Protein AF-A0A7Y7L8N0-F1 (afdb_monomer_lite)

pLDDT: mean 79.47, std 10.91, range [46.91, 94.81]

Radius of gyration: 14.05 Å; chains: 1; bounding box: 35×25×37 Å

Foldseek 3Di:
DDFDDDDPKTWDFDPWDDDDPPPDFIWGFIDINNHTDDGQWGPQAWDAARVQRKIKTKHKDDPDPDLVVIFIWIKMARPVVRDIDIAPDTASAWDFPDDDPFWTWIANDTPPPDCVRIAIWTQDPRYTHGD

Sequence (131 aa):
MIVIETPHHNVVIDNIDQVISMGGPWTGDLKIDNKLISTGCIVDNVLYDPDYSRLIFVRYHNIGKWRKDNYFTLNIVDLKSKKQYESIMHFDMVFITHITADYVEIVNAFHGEDLSTKRNYEIDGGFISIT

Secondary structure (DSSP, 8-state):
-EEE--SS--EEEEEEEE-STTTPPEEEEEEETTEEEEEEEEEEEEEEETTTTEEEEEEEE--SSSGGG-EEEEEEEETTT--EEEEEEEESS-EEEEE-SSEEEEESSSTTS-GGG-EEEEEETTEEEE-

Structure (mmCIF, N/CA/C/O backbone):
data_AF-A0A7Y7L8N0-F1
#
_entry.id   AF-A0A7Y7L8N0-F1
#
loop_
_atom_site.group_PDB
_atom_site.id
_atom_site.type_symbol
_atom_site.label_atom_id
_atom_site.label_alt_id
_atom_site.label_comp_id
_atom_site.label_asym_id
_atom_site.label_entity_id
_atom_site.label_seq_id
_atom_site.pdbx_PDB_ins_code
_atom_site.Cartn_x
_atom_site.Cartn_y
_atom_site.Cartn_z
_atom_site.occupancy
_atom_site.B_iso_or_equiv
_atom_site.auth_seq_id
_atom_site.auth_comp_id
_atom_site.auth_asym_id
_atom_site.auth_atom_id
_atom_site.pdbx_PDB_model_num
ATOM 1 N N . MET A 1 1 ? -14.637 -4.437 -8.509 1.00 82.69 1 MET A N 1
ATOM 2 C CA . MET A 1 1 ? -14.579 -4.000 -7.101 1.00 82.69 1 MET A CA 1
ATOM 3 C C . MET A 1 1 ? -13.955 -5.123 -6.304 1.00 82.69 1 MET A C 1
ATOM 5 O O . MET A 1 1 ? -14.387 -6.259 -6.465 1.00 82.69 1 MET A O 1
ATOM 9 N N . ILE A 1 2 ? -12.942 -4.807 -5.508 1.00 87.31 2 ILE A N 1
ATOM 10 C CA . ILE A 1 2 ? -12.232 -5.726 -4.617 1.00 87.31 2 ILE A CA 1
ATOM 11 C C . ILE A 1 2 ? -12.463 -5.230 -3.197 1.00 87.31 2 ILE A C 1
ATOM 13 O O . ILE A 1 2 ? -12.399 -4.027 -2.956 1.00 87.31 2 ILE A O 1
ATOM 17 N N . VAL A 1 3 ? -12.785 -6.141 -2.285 1.00 89.38 3 VAL A N 1
ATOM 18 C CA . VAL A 1 3 ? -13.053 -5.829 -0.879 1.00 89.38 3 VAL A CA 1
ATOM 19 C C . VAL A 1 3 ? -11.878 -6.328 -0.055 1.00 89.38 3 VAL A C 1
ATOM 21 O O . VAL A 1 3 ? -11.433 -7.457 -0.244 1.00 89.38 3 VAL A O 1
ATOM 24 N N . ILE A 1 4 ? -11.385 -5.480 0.840 1.00 87.31 4 ILE A N 1
ATOM 25 C CA . ILE A 1 4 ? -10.303 -5.802 1.766 1.00 87.31 4 ILE A CA 1
ATOM 26 C C . ILE A 1 4 ? -10.932 -5.988 3.137 1.00 87.31 4 ILE A C 1
ATOM 28 O O . ILE A 1 4 ? -11.580 -5.082 3.666 1.00 87.31 4 ILE A O 1
ATOM 32 N N . GLU A 1 5 ? -10.773 -7.183 3.694 1.00 87.88 5 GLU A N 1
ATOM 33 C CA . GLU A 1 5 ? -11.367 -7.530 4.977 1.00 87.88 5 GLU A CA 1
ATOM 34 C C . GLU A 1 5 ? -10.708 -6.725 6.100 1.00 87.88 5 GLU A C 1
ATOM 36 O O . GLU A 1 5 ? -9.513 -6.853 6.364 1.00 87.88 5 GLU A O 1
ATOM 41 N N . THR A 1 6 ? -11.502 -5.895 6.781 1.00 86.56 6 THR A N 1
ATOM 42 C CA . THR A 1 6 ? -11.093 -5.244 8.029 1.00 86.56 6 THR A CA 1
ATOM 43 C C . THR A 1 6 ? -12.225 -5.323 9.063 1.00 86.56 6 THR A C 1
ATOM 45 O O . THR A 1 6 ? -13.395 -5.365 8.678 1.00 86.56 6 THR A O 1
ATOM 48 N N . PRO A 1 7 ? -11.930 -5.325 10.378 1.00 84.81 7 PRO A N 1
ATOM 49 C CA . PRO A 1 7 ? -12.938 -5.545 11.419 1.00 84.81 7 PRO A CA 1
ATOM 50 C C . PRO A 1 7 ? -14.023 -4.461 11.514 1.00 84.81 7 PRO A C 1
ATOM 52 O O . PRO A 1 7 ? -15.133 -4.738 11.970 1.00 84.81 7 PRO A O 1
ATOM 55 N N . HIS A 1 8 ? -13.701 -3.216 11.144 1.00 86.81 8 HIS A N 1
ATOM 56 C CA . HIS A 1 8 ? -14.540 -2.045 11.448 1.00 86.81 8 HIS A CA 1
ATOM 57 C C . HIS A 1 8 ? -14.689 -1.043 10.299 1.00 86.81 8 HIS A C 1
ATOM 59 O O . HIS A 1 8 ? -15.444 -0.084 10.446 1.00 86.81 8 HIS A O 1
ATOM 65 N N . HIS A 1 9 ? -13.997 -1.247 9.177 1.00 89.62 9 HIS A N 1
ATOM 66 C CA . HIS A 1 9 ? -14.025 -0.328 8.044 1.00 89.62 9 HIS A CA 1
ATOM 67 C C . HIS A 1 9 ? -14.381 -1.054 6.751 1.00 89.62 9 HIS A C 1
ATOM 69 O O . HIS A 1 9 ? -13.923 -2.167 6.487 1.00 89.62 9 HIS A O 1
ATOM 75 N N . ASN A 1 10 ? -15.176 -0.395 5.911 1.00 92.50 10 ASN A N 1
ATOM 76 C CA . ASN A 1 10 ? -15.410 -0.882 4.560 1.00 92.50 10 ASN A CA 1
ATOM 77 C C . ASN A 1 10 ? -14.273 -0.399 3.659 1.00 92.50 10 ASN A C 1
ATOM 79 O O . ASN A 1 10 ? -14.268 0.762 3.244 1.00 92.50 10 ASN A O 1
ATOM 83 N N . VAL A 1 11 ? -13.310 -1.274 3.384 1.00 93.38 11 VAL A N 1
ATOM 84 C CA . VAL A 1 11 ? -12.159 -0.962 2.536 1.00 93.38 11 VAL A CA 1
ATOM 85 C C . VAL A 1 11 ? -12.353 -1.622 1.181 1.00 93.38 11 VAL A C 1
ATOM 87 O O . VAL A 1 11 ? -12.486 -2.842 1.084 1.00 93.38 11 VAL A O 1
ATOM 90 N N . VAL A 1 12 ? -12.379 -0.811 0.125 1.00 94.62 12 VAL A N 1
ATOM 91 C CA . VAL A 1 12 ? -12.615 -1.289 -1.239 1.00 94.62 12 VAL A CA 1
ATOM 92 C C . VAL A 1 12 ? -11.648 -0.664 -2.231 1.00 94.62 12 VAL A C 1
ATOM 94 O O . VAL A 1 12 ? -11.259 0.494 -2.087 1.00 94.62 12 VAL A O 1
ATOM 97 N N . ILE A 1 13 ? -11.314 -1.431 -3.265 1.00 93.00 13 ILE A N 1
ATOM 98 C CA . ILE A 1 13 ? -10.688 -0.932 -4.486 1.00 93.00 13 ILE A CA 1
ATOM 99 C C . ILE A 1 13 ? -11.700 -1.045 -5.626 1.00 93.00 13 ILE A C 1
ATOM 101 O O . ILE A 1 13 ? -12.211 -2.132 -5.927 1.00 93.00 13 ILE A O 1
ATOM 105 N N . ASP A 1 14 ? -12.010 0.071 -6.273 1.00 93.06 14 ASP A N 1
ATOM 106 C CA . ASP A 1 14 ? -12.835 0.109 -7.482 1.00 93.06 14 ASP A CA 1
ATOM 107 C C . ASP A 1 14 ? -12.142 0.868 -8.619 1.00 93.06 14 ASP A C 1
ATOM 109 O O . ASP A 1 14 ? -10.944 1.116 -8.535 1.00 93.06 14 ASP A O 1
ATOM 113 N N . ASN A 1 15 ? -12.854 1.111 -9.728 1.00 90.25 15 ASN A N 1
ATOM 114 C CA . ASN A 1 15 ? -12.302 1.755 -10.928 1.00 90.25 15 ASN A CA 1
ATOM 115 C C . ASN A 1 15 ? -10.973 1.124 -11.374 1.00 90.25 15 ASN A C 1
ATOM 117 O O . ASN A 1 15 ? -9.948 1.788 -11.484 1.00 90.25 15 ASN A O 1
ATOM 121 N N . ILE A 1 16 ? -10.990 -0.201 -11.532 1.00 89.44 16 ILE A N 1
ATOM 122 C CA . ILE A 1 16 ? -9.776 -0.973 -11.774 1.00 89.44 16 ILE A CA 1
ATOM 123 C C . ILE A 1 16 ? -9.334 -0.784 -13.227 1.00 89.44 16 ILE A C 1
ATOM 125 O O . ILE A 1 16 ? -10.067 -1.155 -14.142 1.00 89.44 16 ILE A O 1
ATOM 129 N N . ASP A 1 17 ? -8.111 -0.298 -13.405 1.00 83.88 17 ASP A N 1
ATOM 130 C CA . ASP A 1 17 ? -7.455 -0.068 -14.685 1.00 83.88 17 ASP A CA 1
ATOM 131 C C . ASP A 1 17 ? -6.123 -0.820 -14.764 1.00 83.88 17 ASP A C 1
ATOM 133 O O . ASP A 1 17 ? -5.404 -0.987 -13.776 1.00 83.88 17 ASP A O 1
ATOM 137 N N . GLN A 1 18 ? -5.761 -1.255 -15.969 1.00 77.88 18 GLN A N 1
ATOM 138 C CA . GLN A 1 18 ? -4.453 -1.842 -16.240 1.00 77.88 18 GLN A CA 1
ATOM 139 C C . GLN A 1 18 ? -3.472 -0.749 -16.663 1.00 77.88 18 GLN A C 1
ATOM 141 O O . GLN A 1 18 ? -3.742 -0.003 -17.603 1.00 77.88 18 GLN A O 1
ATOM 146 N N . VAL A 1 19 ? -2.307 -0.685 -16.017 1.00 70.31 19 VAL A N 1
ATOM 147 C CA . VAL A 1 19 ? -1.371 0.433 -16.233 1.00 70.31 19 VAL A CA 1
ATOM 148 C C . VAL A 1 19 ? -0.102 0.040 -16.983 1.00 70.31 19 VAL A C 1
ATOM 150 O O . VAL A 1 19 ? 0.563 0.897 -17.565 1.00 70.31 19 VAL A O 1
ATOM 153 N N . ILE A 1 20 ? 0.220 -1.258 -17.038 1.00 63.28 20 ILE A N 1
ATOM 154 C CA . ILE A 1 20 ? 1.363 -1.789 -17.790 1.00 63.28 20 ILE A CA 1
ATOM 155 C C . ILE A 1 20 ? 0.870 -2.896 -18.728 1.00 63.28 20 ILE A C 1
ATOM 157 O O . ILE A 1 20 ? 0.473 -3.979 -18.302 1.00 63.28 20 ILE A O 1
ATOM 161 N N . SER A 1 21 ? 0.919 -2.617 -20.030 1.00 52.94 21 SER A N 1
ATOM 162 C CA . SER A 1 21 ? 0.310 -3.375 -21.135 1.00 52.94 21 SER A CA 1
ATOM 163 C C . SER A 1 21 ? 0.947 -4.740 -21.462 1.00 52.94 21 SER A C 1
ATOM 165 O O . SER A 1 21 ? 0.787 -5.243 -22.569 1.00 52.94 21 SER A O 1
ATOM 167 N N . MET A 1 22 ? 1.643 -5.373 -20.515 1.00 46.91 22 MET A N 1
ATOM 168 C CA . MET A 1 22 ? 2.187 -6.735 -20.652 1.00 46.91 22 MET A CA 1
ATOM 169 C C . MET A 1 22 ? 1.885 -7.590 -19.415 1.00 46.91 22 MET A C 1
ATOM 171 O O . MET A 1 22 ? 2.786 -8.159 -18.811 1.00 46.91 22 MET A O 1
ATOM 175 N N . GLY A 1 23 ? 0.615 -7.622 -18.998 1.00 52.44 23 GLY A N 1
ATOM 176 C CA . GLY A 1 23 ? 0.177 -8.404 -17.831 1.00 52.44 23 GLY A CA 1
ATOM 177 C C . GLY A 1 23 ? 0.564 -7.803 -16.475 1.00 52.44 23 GLY A C 1
ATOM 178 O O . GLY A 1 23 ? 0.392 -8.464 -15.461 1.00 52.44 23 GLY A O 1
ATOM 179 N N . GLY A 1 24 ? 1.077 -6.565 -16.461 1.00 59.03 24 GLY A N 1
ATOM 180 C CA . GLY A 1 24 ? 1.514 -5.856 -15.256 1.00 59.03 24 GLY A CA 1
ATOM 181 C C . GLY A 1 24 ? 0.369 -5.160 -14.509 1.00 59.03 24 GLY A C 1
ATOM 182 O O . GLY A 1 24 ? -0.749 -5.089 -15.028 1.00 59.03 24 GLY A O 1
ATOM 183 N N . PRO A 1 25 ? 0.646 -4.652 -13.294 1.00 68.69 25 PRO A N 1
ATOM 184 C CA . PRO A 1 25 ? -0.299 -4.599 -12.191 1.00 68.69 25 PRO A CA 1
ATOM 185 C C . PRO A 1 25 ? -1.533 -3.764 -12.496 1.00 68.69 25 PRO A C 1
ATOM 187 O O . PRO A 1 25 ? -1.478 -2.706 -13.134 1.00 68.69 25 PRO A O 1
ATOM 190 N N . TRP A 1 26 ? -2.646 -4.252 -11.969 1.00 84.50 26 TRP A N 1
ATOM 191 C CA . TRP A 1 26 ? -3.905 -3.538 -11.950 1.00 84.50 26 TRP A CA 1
ATOM 192 C C . TRP A 1 26 ? -3.837 -2.466 -10.870 1.00 84.50 26 TRP A C 1
ATOM 194 O O . TRP A 1 26 ? -3.404 -2.728 -9.744 1.00 84.50 26 TRP A O 1
ATOM 204 N N . THR A 1 27 ? -4.270 -1.260 -11.211 1.00 89.19 27 THR A N 1
ATOM 205 C CA . THR A 1 27 ? -4.480 -0.194 -10.237 1.00 89.19 27 THR A CA 1
ATOM 206 C C . THR A 1 27 ? -5.952 0.107 -10.069 1.00 89.19 27 THR A C 1
ATOM 208 O O . THR A 1 27 ? -6.725 -0.141 -10.984 1.00 89.19 27 THR A O 1
ATOM 211 N N . GLY A 1 28 ? -6.335 0.704 -8.951 1.00 91.88 28 GLY A N 1
ATOM 212 C CA . GLY A 1 28 ? -7.669 1.261 -8.781 1.00 91.88 28 GLY A CA 1
ATOM 213 C C . GLY A 1 28 ? -7.722 2.360 -7.730 1.00 91.88 28 GLY A C 1
ATOM 214 O O . GLY A 1 28 ? -6.700 2.797 -7.189 1.00 91.88 28 GLY A O 1
ATOM 215 N N . ASP A 1 29 ? -8.940 2.794 -7.444 1.00 94.81 29 ASP A N 1
ATOM 216 C CA . ASP A 1 29 ? -9.247 3.789 -6.427 1.00 94.81 29 ASP A CA 1
ATOM 217 C C . ASP A 1 29 ? -9.471 3.103 -5.080 1.00 94.81 29 ASP A C 1
ATOM 219 O O . ASP A 1 29 ? -10.418 2.333 -4.911 1.00 94.81 29 ASP A O 1
ATOM 22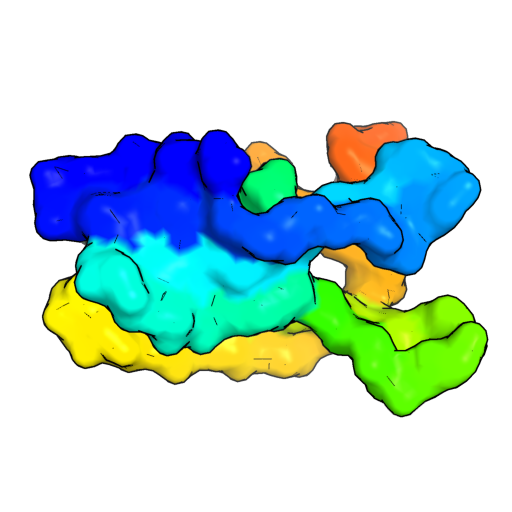3 N N . LEU A 1 30 ? -8.617 3.409 -4.103 1.00 94.31 30 LEU A N 1
ATOM 224 C CA . LEU A 1 30 ? -8.758 2.946 -2.727 1.00 94.31 30 LEU A CA 1
ATOM 225 C C . LEU A 1 30 ? -9.755 3.836 -1.985 1.00 94.31 30 LEU A C 1
ATOM 227 O O . LEU A 1 30 ? -9.549 5.050 -1.842 1.00 94.31 30 LEU A O 1
ATOM 231 N N . LYS A 1 31 ? -10.812 3.221 -1.455 1.00 94.50 31 LYS A N 1
ATOM 232 C CA . LYS A 1 31 ? -11.838 3.882 -0.649 1.00 94.50 31 LYS A CA 1
ATOM 233 C C . LYS A 1 31 ? -11.960 3.219 0.715 1.00 94.50 31 LYS A C 1
ATOM 235 O O . LYS A 1 31 ? -11.938 1.997 0.825 1.00 94.50 31 LYS A O 1
ATOM 240 N N . ILE A 1 32 ? -12.136 4.044 1.742 1.00 93.00 32 ILE A N 1
ATOM 241 C CA . ILE A 1 32 ? -12.408 3.617 3.118 1.00 93.00 32 ILE A CA 1
ATOM 242 C C . ILE A 1 32 ? -13.714 4.273 3.544 1.00 93.00 32 ILE A C 1
ATOM 244 O O . ILE A 1 32 ? -13.840 5.498 3.484 1.00 93.00 32 ILE A O 1
ATOM 248 N N . ASP A 1 33 ? -14.695 3.468 3.942 1.00 93.19 33 ASP A N 1
ATOM 249 C CA . ASP A 1 33 ? -16.040 3.917 4.319 1.00 93.19 33 ASP A CA 1
ATOM 250 C C . ASP A 1 33 ? -16.661 4.824 3.238 1.00 93.19 33 ASP A C 1
ATOM 252 O O . ASP A 1 33 ? -17.189 5.902 3.515 1.00 93.19 33 ASP A O 1
ATOM 256 N N . ASN A 1 34 ? -16.534 4.401 1.973 1.00 91.44 34 ASN A N 1
ATOM 257 C CA . ASN A 1 34 ? -16.951 5.117 0.757 1.00 91.44 34 ASN A CA 1
ATOM 258 C C . ASN A 1 34 ? -16.245 6.459 0.487 1.00 91.44 34 ASN A C 1
ATOM 260 O O . ASN A 1 34 ? -16.583 7.145 -0.480 1.00 91.44 34 ASN A O 1
ATOM 264 N N . LYS A 1 35 ? -15.247 6.842 1.287 1.00 92.44 35 LYS A N 1
ATOM 265 C CA . LYS A 1 35 ? -14.429 8.029 1.037 1.00 92.44 35 LYS A CA 1
ATOM 266 C C . LYS A 1 35 ? -13.196 7.651 0.225 1.00 92.44 35 LYS A C 1
ATOM 268 O O . LYS A 1 35 ? -12.463 6.748 0.614 1.00 92.44 35 LYS A O 1
ATOM 273 N N . LEU A 1 36 ? -12.949 8.375 -0.867 1.00 93.31 36 LEU A N 1
ATOM 274 C CA . LEU A 1 36 ? -11.717 8.239 -1.642 1.00 93.31 36 LEU A CA 1
ATOM 275 C C . LEU A 1 36 ? -10.505 8.612 -0.785 1.00 93.31 36 LEU A C 1
ATOM 277 O O . LEU A 1 36 ? -10.459 9.701 -0.208 1.00 93.31 36 LEU A O 1
ATOM 281 N N . ILE A 1 37 ? -9.545 7.695 -0.726 1.00 92.06 37 ILE A N 1
ATOM 282 C CA . ILE A 1 37 ? -8.276 7.859 -0.018 1.00 92.06 37 ILE A CA 1
ATOM 283 C C . ILE A 1 37 ? -7.146 8.065 -1.014 1.00 92.06 37 ILE A C 1
ATOM 285 O O . ILE A 1 37 ? -6.364 8.997 -0.871 1.00 92.06 37 ILE A O 1
ATOM 289 N N . SER A 1 38 ? -7.069 7.216 -2.039 1.00 91.81 38 SER A N 1
ATOM 290 C CA . SER A 1 38 ? -5.986 7.273 -3.015 1.00 91.81 38 SER A CA 1
ATOM 291 C C . SER A 1 38 ? -6.427 6.746 -4.372 1.00 91.81 38 SER A C 1
ATOM 293 O O . SER A 1 38 ? -7.269 5.856 -4.450 1.00 91.81 38 SER A O 1
ATOM 295 N N . THR A 1 39 ? -5.834 7.290 -5.430 1.00 92.31 39 THR A N 1
ATOM 296 C CA . THR A 1 39 ? -5.983 6.823 -6.813 1.00 92.31 39 THR A CA 1
ATOM 297 C C . THR A 1 39 ? -4.686 6.161 -7.270 1.00 92.31 39 THR A C 1
ATOM 299 O O . THR A 1 39 ? -3.602 6.521 -6.795 1.00 92.31 39 THR A O 1
ATOM 302 N N . GLY A 1 40 ? -4.773 5.208 -8.201 1.00 89.38 40 GLY A N 1
ATOM 303 C CA . GLY A 1 40 ? -3.593 4.491 -8.698 1.00 89.38 40 GLY A CA 1
ATOM 304 C C . GLY A 1 40 ? -3.030 3.485 -7.688 1.00 89.38 40 GLY A C 1
ATOM 305 O O . GLY A 1 40 ? -1.833 3.211 -7.684 1.00 89.38 40 GLY A O 1
ATOM 306 N N . CYS A 1 41 ? -3.866 2.967 -6.791 1.00 90.62 41 CYS A N 1
ATOM 307 C CA . CYS A 1 41 ? -3.483 1.972 -5.796 1.00 90.62 41 CYS A CA 1
ATOM 308 C C . CYS A 1 41 ? -3.276 0.610 -6.462 1.00 90.62 41 CYS A C 1
ATOM 310 O O . CYS A 1 41 ? -4.160 0.164 -7.187 1.00 90.62 41 CYS A O 1
ATOM 312 N N . ILE A 1 42 ? -2.140 -0.049 -6.232 1.00 88.12 42 ILE A N 1
ATOM 313 C CA . ILE A 1 42 ? -1.850 -1.367 -6.806 1.00 88.12 42 ILE A CA 1
ATOM 314 C C . ILE A 1 42 ? -2.693 -2.418 -6.090 1.00 88.12 42 ILE A C 1
ATOM 316 O O . ILE A 1 42 ? -2.530 -2.638 -4.892 1.00 88.12 42 ILE A O 1
ATOM 320 N N . VAL A 1 43 ? -3.569 -3.079 -6.844 1.00 87.25 43 VAL A N 1
ATOM 321 C CA . VAL A 1 43 ? -4.599 -3.990 -6.326 1.00 87.25 43 VAL A CA 1
ATOM 322 C C . VAL A 1 43 ? -4.025 -5.076 -5.416 1.00 87.25 43 VAL A C 1
ATOM 324 O O . VAL A 1 43 ? -4.539 -5.292 -4.323 1.00 87.25 43 VAL A O 1
ATOM 327 N N . ASP A 1 44 ? -2.934 -5.716 -5.837 1.00 82.31 44 ASP A N 1
ATOM 328 C CA . ASP A 1 44 ? -2.328 -6.837 -5.104 1.00 82.31 44 ASP A CA 1
ATOM 329 C C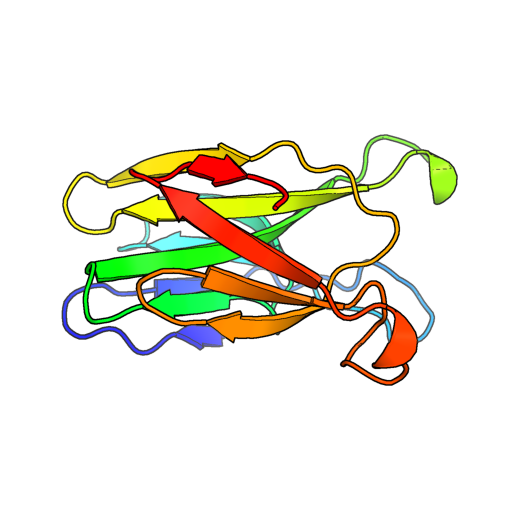 . ASP A 1 44 ? -1.435 -6.385 -3.938 1.00 82.31 44 ASP A C 1
ATOM 331 O O . ASP A 1 44 ? -0.798 -7.202 -3.283 1.00 82.31 44 ASP A O 1
ATOM 335 N N . ASN A 1 45 ? -1.321 -5.076 -3.713 1.00 86.00 45 ASN A N 1
ATOM 336 C CA . ASN A 1 45 ? -0.408 -4.481 -2.742 1.00 86.00 45 ASN A CA 1
ATOM 337 C C . ASN A 1 45 ? -1.163 -3.554 -1.797 1.00 86.00 45 ASN A C 1
ATOM 339 O O . ASN A 1 45 ? -0.737 -2.425 -1.558 1.00 86.00 45 ASN A O 1
ATOM 343 N N . VAL A 1 46 ? -2.287 -4.037 -1.270 1.00 89.06 46 VAL A N 1
ATOM 344 C CA . VAL A 1 46 ? -3.002 -3.400 -0.166 1.00 89.06 46 VAL A CA 1
ATOM 345 C C . VAL A 1 46 ? -3.192 -4.423 0.931 1.00 89.06 46 VAL A C 1
ATOM 347 O O . VAL A 1 46 ? -3.812 -5.464 0.731 1.00 89.06 46 VAL A O 1
ATOM 350 N N . LEU A 1 47 ? -2.638 -4.119 2.094 1.00 88.50 47 LEU A N 1
ATOM 351 C CA . LEU A 1 47 ? -2.581 -5.043 3.210 1.00 88.50 47 LEU A CA 1
ATOM 352 C C . LEU A 1 47 ? -3.048 -4.343 4.481 1.00 88.50 47 LEU A C 1
ATOM 354 O O . LEU A 1 47 ? -2.765 -3.164 4.714 1.00 88.50 47 LEU A O 1
ATOM 358 N N . TYR A 1 48 ? -3.790 -5.088 5.292 1.00 89.06 48 TYR A N 1
ATOM 359 C CA . TYR A 1 48 ? -4.284 -4.639 6.583 1.00 89.06 48 TYR A CA 1
ATOM 360 C C . TYR A 1 48 ? -3.373 -5.146 7.700 1.00 89.06 48 TYR A C 1
ATOM 362 O O . TYR A 1 48 ? -3.100 -6.340 7.790 1.00 89.06 48 TYR A O 1
ATOM 370 N N . ASP A 1 49 ? -2.934 -4.225 8.553 1.00 87.56 49 ASP A N 1
ATOM 371 C CA . ASP A 1 49 ? -2.215 -4.513 9.788 1.00 87.56 49 ASP A CA 1
ATOM 372 C C . ASP A 1 49 ? -3.195 -4.381 10.973 1.00 87.56 49 ASP A C 1
ATOM 374 O O . ASP A 1 49 ? -3.613 -3.258 11.314 1.00 87.56 49 ASP A O 1
ATOM 378 N N . PRO A 1 50 ? -3.603 -5.510 11.585 1.00 84.69 50 PRO A N 1
ATOM 379 C CA . PRO A 1 50 ? -4.581 -5.515 12.665 1.00 84.69 50 PRO A CA 1
ATOM 380 C C . PRO A 1 50 ? -4.058 -4.891 13.959 1.00 84.69 50 PRO A C 1
ATOM 382 O O . PRO A 1 50 ? -4.829 -4.214 14.647 1.00 84.69 50 PRO A O 1
ATOM 385 N N . ASP A 1 51 ? -2.769 -5.051 14.263 1.00 86.12 51 ASP A N 1
ATOM 386 C CA . ASP A 1 51 ? -2.177 -4.652 15.544 1.00 86.12 51 ASP A CA 1
ATOM 387 C C . ASP A 1 51 ? -2.235 -3.131 15.722 1.00 86.12 51 ASP A C 1
ATOM 389 O O . ASP A 1 51 ? -2.600 -2.616 16.785 1.00 86.12 51 ASP A O 1
ATOM 393 N N . TYR A 1 52 ? -1.985 -2.398 14.634 1.00 84.38 52 TYR A N 1
ATOM 394 C CA . TYR A 1 52 ? -2.027 -0.933 14.615 1.00 84.38 52 TYR A CA 1
ATOM 395 C C . TYR A 1 52 ? -3.299 -0.367 13.988 1.00 84.38 52 TYR A C 1
ATOM 397 O O . TYR A 1 52 ? -3.505 0.847 14.016 1.00 84.38 52 TYR A O 1
ATOM 405 N N . SER A 1 53 ? -4.188 -1.223 13.473 1.00 88.50 53 SER A N 1
ATOM 406 C CA . SER A 1 53 ? -5.392 -0.812 12.743 1.00 88.50 53 SER A CA 1
ATOM 407 C C . SER A 1 53 ? -5.066 0.158 11.600 1.00 88.50 53 SER A C 1
ATOM 409 O O . SER A 1 53 ? -5.631 1.251 11.511 1.00 88.50 53 SER A O 1
ATOM 411 N N . ARG A 1 54 ? -4.132 -0.232 10.730 1.00 89.50 54 ARG A N 1
ATOM 412 C CA . ARG A 1 54 ? -3.671 0.586 9.600 1.00 89.50 54 ARG A CA 1
ATOM 413 C C . ARG A 1 54 ? -3.699 -0.201 8.296 1.00 89.50 54 ARG A C 1
ATOM 415 O O . ARG A 1 54 ? -3.617 -1.425 8.295 1.00 89.50 54 ARG A O 1
ATOM 422 N N . LEU A 1 55 ? -3.815 0.514 7.185 1.00 90.25 55 LEU A N 1
ATOM 423 C CA . LEU A 1 55 ? -3.601 -0.029 5.848 1.00 90.25 55 LEU A CA 1
ATOM 424 C C . LEU A 1 55 ? -2.231 0.393 5.351 1.00 90.25 55 LEU A C 1
ATOM 426 O O . LEU A 1 55 ? -1.849 1.552 5.506 1.00 90.25 55 LEU A O 1
ATOM 430 N N . ILE A 1 56 ? -1.537 -0.532 4.706 1.00 88.75 56 ILE A N 1
ATOM 431 C CA . ILE A 1 56 ? -0.283 -0.272 4.012 1.00 88.75 56 ILE A CA 1
ATOM 432 C C . ILE A 1 56 ? -0.496 -0.622 2.547 1.00 88.75 56 ILE A C 1
ATOM 434 O O . ILE A 1 56 ? -1.007 -1.700 2.236 1.00 88.75 56 ILE A O 1
ATOM 438 N N . PHE A 1 57 ? -0.153 0.301 1.649 1.00 88.69 57 PHE A N 1
ATOM 439 C CA . PHE A 1 57 ? -0.366 0.087 0.227 1.00 88.69 57 PHE A CA 1
ATOM 440 C C . PHE A 1 57 ? 0.641 0.756 -0.692 1.00 88.69 57 PHE A C 1
ATOM 442 O O . PHE A 1 57 ? 1.211 1.805 -0.387 1.00 88.69 57 PHE A O 1
ATOM 449 N N . VAL A 1 58 ? 0.791 0.169 -1.876 1.00 87.25 58 VAL A N 1
ATOM 450 C CA . VAL A 1 58 ? 1.587 0.743 -2.961 1.00 87.25 58 VAL A CA 1
ATOM 451 C C . VAL A 1 58 ? 0.701 1.592 -3.864 1.00 87.25 58 VAL A C 1
ATOM 453 O O . VAL A 1 58 ? -0.371 1.167 -4.301 1.00 87.25 58 VAL A O 1
ATOM 456 N N . ARG A 1 59 ? 1.170 2.798 -4.179 1.00 88.50 59 ARG A N 1
ATOM 457 C CA . ARG A 1 59 ? 0.558 3.693 -5.160 1.00 88.50 59 ARG A CA 1
ATOM 458 C C . ARG A 1 59 ? 1.472 3.844 -6.363 1.00 88.50 59 ARG A C 1
ATOM 460 O O . ARG A 1 59 ? 2.664 4.063 -6.197 1.00 88.50 59 ARG A O 1
ATOM 467 N N . TYR A 1 60 ? 0.905 3.774 -7.557 1.00 86.75 60 TYR A N 1
ATOM 468 C CA . TYR A 1 60 ? 1.571 4.093 -8.810 1.00 86.75 60 TYR A CA 1
ATOM 469 C C . TYR A 1 60 ? 1.293 5.536 -9.231 1.00 86.75 60 TYR A C 1
ATOM 471 O O . TYR A 1 60 ? 0.148 5.994 -9.222 1.00 86.75 60 TYR A O 1
ATOM 479 N N . HIS A 1 61 ? 2.342 6.233 -9.657 1.00 86.31 61 HIS A N 1
ATOM 480 C CA . HIS A 1 61 ? 2.283 7.606 -10.139 1.00 86.31 61 HIS A CA 1
ATOM 481 C C . HIS A 1 61 ? 2.648 7.652 -11.618 1.00 86.31 61 HIS A C 1
ATOM 483 O O . HIS A 1 61 ? 3.784 7.374 -12.004 1.00 86.31 61 HIS A O 1
ATOM 489 N N . ASN A 1 62 ? 1.673 8.030 -12.447 1.00 82.62 62 ASN A N 1
ATOM 490 C CA . ASN A 1 62 ? 1.871 8.267 -13.873 1.00 82.62 62 ASN A CA 1
ATOM 491 C C . ASN A 1 62 ? 2.104 9.759 -14.122 1.00 82.62 62 ASN A C 1
ATOM 493 O O . ASN A 1 62 ? 1.146 10.529 -14.196 1.00 82.62 62 ASN A O 1
ATOM 497 N N . ILE A 1 63 ? 3.363 10.180 -14.205 1.00 80.50 63 ILE A N 1
ATOM 498 C CA . ILE A 1 63 ? 3.712 11.607 -14.320 1.00 80.50 63 ILE A CA 1
ATOM 499 C C . ILE A 1 63 ? 4.064 11.980 -15.757 1.00 80.50 63 ILE A C 1
ATOM 501 O O . ILE A 1 63 ? 3.909 13.136 -16.158 1.00 80.50 63 ILE A O 1
ATOM 505 N N . GLY A 1 64 ? 4.500 11.009 -16.558 1.00 71.19 64 GLY A N 1
ATOM 506 C CA . GLY A 1 64 ? 4.984 11.249 -17.907 1.00 71.19 64 GLY A CA 1
ATOM 507 C C . GLY A 1 64 ? 4.508 10.212 -18.910 1.00 71.19 64 GLY A C 1
ATOM 508 O O . GLY A 1 64 ? 3.974 9.157 -18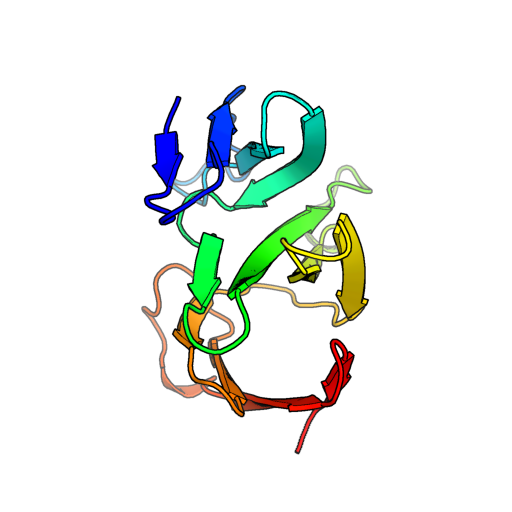.587 1.00 71.19 64 GLY A O 1
ATOM 509 N N . LYS A 1 65 ? 4.748 10.507 -20.189 1.00 70.69 65 LYS A N 1
ATOM 510 C CA . LYS A 1 65 ? 4.500 9.545 -21.274 1.00 70.69 65 LYS A CA 1
ATOM 511 C C . LYS A 1 65 ? 5.500 8.387 -21.264 1.00 70.69 65 LYS A C 1
ATOM 513 O O . LYS A 1 65 ? 5.255 7.372 -21.911 1.00 70.69 65 LYS A O 1
ATOM 518 N N . TRP A 1 66 ? 6.636 8.548 -20.585 1.00 69.06 66 TRP A N 1
ATOM 519 C CA . TRP A 1 66 ? 7.713 7.570 -20.567 1.00 69.06 66 TRP A CA 1
ATOM 520 C C . TRP A 1 66 ? 7.720 6.809 -19.249 1.00 69.06 66 TRP A C 1
ATOM 522 O O . TRP A 1 66 ? 7.694 7.411 -18.183 1.00 69.06 66 TRP A O 1
ATOM 532 N N . ARG A 1 67 ? 7.860 5.480 -19.322 1.00 68.75 67 ARG A N 1
ATOM 533 C CA . ARG A 1 67 ? 7.895 4.596 -18.144 1.00 68.75 67 ARG A CA 1
ATOM 534 C C . ARG A 1 67 ? 8.914 5.031 -17.084 1.00 68.75 67 ARG A C 1
ATOM 536 O O . ARG A 1 67 ? 8.653 4.866 -15.906 1.00 68.75 67 ARG A O 1
ATOM 543 N N . LYS A 1 68 ? 10.049 5.594 -17.508 1.00 69.81 68 LYS A N 1
ATOM 544 C CA . LYS A 1 68 ? 11.120 6.087 -16.626 1.00 69.81 68 LYS A CA 1
ATOM 545 C C . LYS A 1 68 ? 10.715 7.274 -15.737 1.00 69.81 68 LYS A C 1
ATOM 547 O O . LYS A 1 68 ? 11.427 7.574 -14.791 1.00 69.81 68 LYS A O 1
ATOM 552 N N . ASP A 1 69 ? 9.639 7.977 -16.090 1.00 73.94 69 ASP A N 1
ATOM 553 C CA . ASP A 1 69 ? 9.141 9.134 -15.339 1.00 73.94 69 ASP A CA 1
ATOM 554 C C . ASP A 1 69 ? 8.106 8.703 -14.283 1.00 73.94 69 ASP A C 1
ATOM 556 O O . ASP A 1 69 ? 7.677 9.511 -13.459 1.00 73.94 69 ASP A O 1
ATOM 560 N N . ASN A 1 70 ? 7.688 7.435 -14.326 1.00 78.75 70 ASN A N 1
ATOM 561 C CA . ASN A 1 70 ? 6.689 6.867 -13.440 1.00 78.75 70 ASN A CA 1
ATOM 562 C C . ASN A 1 70 ? 7.379 6.191 -12.262 1.00 78.75 70 ASN A C 1
ATOM 564 O O . ASN A 1 70 ? 8.450 5.606 -12.413 1.00 78.75 70 ASN A O 1
ATOM 568 N N . TYR A 1 71 ? 6.751 6.253 -11.096 1.00 80.00 71 TYR A N 1
ATOM 569 C CA . TYR A 1 71 ? 7.300 5.666 -9.881 1.00 80.00 71 TYR A CA 1
ATOM 570 C C . TYR A 1 71 ? 6.195 5.125 -8.989 1.00 80.00 71 TYR A C 1
ATOM 572 O O . TYR A 1 71 ? 5.010 5.425 -9.158 1.00 80.00 71 TYR A O 1
ATOM 580 N N . PHE A 1 72 ? 6.607 4.335 -8.009 1.00 82.44 72 PHE A N 1
ATOM 581 C CA . PHE A 1 72 ? 5.735 3.841 -6.957 1.00 82.44 72 PHE A CA 1
ATOM 582 C C . PHE A 1 72 ? 6.056 4.527 -5.630 1.00 82.44 72 PHE A C 1
ATOM 584 O O . PHE A 1 72 ? 7.212 4.873 -5.400 1.00 82.44 72 PHE A O 1
ATOM 591 N N . THR A 1 73 ? 5.053 4.709 -4.766 1.00 84.75 73 THR A N 1
ATOM 592 C CA . THR A 1 73 ? 5.236 5.115 -3.361 1.00 84.75 73 THR A CA 1
ATOM 593 C C . THR A 1 73 ? 4.581 4.124 -2.419 1.00 84.75 73 THR A C 1
ATOM 595 O O . THR A 1 73 ? 3.599 3.461 -2.768 1.00 84.75 73 THR A O 1
ATOM 598 N N . LEU A 1 74 ? 5.123 4.039 -1.207 1.00 84.94 74 LEU A N 1
ATOM 599 C CA . LEU A 1 74 ? 4.555 3.246 -0.130 1.00 84.94 74 LEU A CA 1
ATOM 600 C C . LEU A 1 74 ? 3.799 4.157 0.833 1.00 84.94 74 LEU A C 1
ATOM 602 O O . LEU A 1 74 ? 4.313 5.169 1.309 1.00 84.94 74 LEU A O 1
ATOM 606 N N . ASN A 1 75 ? 2.555 3.792 1.099 1.00 87.62 75 ASN A N 1
ATOM 607 C CA . ASN A 1 75 ? 1.601 4.624 1.806 1.00 87.62 75 ASN A CA 1
ATOM 608 C C . ASN A 1 75 ? 1.080 3.875 3.025 1.00 87.62 75 ASN A C 1
ATOM 610 O O . ASN A 1 75 ? 0.805 2.678 2.948 1.00 87.62 75 ASN A O 1
ATOM 614 N N . ILE A 1 76 ? 0.905 4.600 4.125 1.00 89.06 76 ILE A N 1
ATOM 615 C CA . ILE A 1 76 ? 0.277 4.103 5.344 1.00 89.06 76 ILE A CA 1
ATOM 616 C C . ILE A 1 76 ? -0.938 4.974 5.642 1.00 89.06 76 ILE A C 1
ATOM 618 O O . ILE A 1 76 ? -0.859 6.203 5.635 1.00 89.06 76 ILE A O 1
ATOM 622 N N . VAL A 1 77 ? -2.068 4.344 5.941 1.00 89.94 77 VAL A N 1
ATOM 623 C CA . VAL A 1 77 ? -3.266 5.025 6.435 1.00 89.94 77 VAL A CA 1
ATOM 624 C C . VAL A 1 77 ? -3.653 4.431 7.774 1.00 89.94 77 VAL A C 1
ATOM 626 O O . VAL A 1 77 ? -3.988 3.254 7.868 1.00 89.94 77 VAL A O 1
ATOM 629 N N . ASP A 1 78 ? -3.639 5.263 8.808 1.00 89.06 78 ASP A N 1
ATOM 630 C CA . ASP A 1 78 ? -4.204 4.921 10.109 1.00 89.06 78 ASP A CA 1
ATOM 631 C C . ASP A 1 78 ? -5.735 4.986 10.011 1.00 89.06 78 ASP A C 1
ATOM 633 O O . ASP A 1 78 ? -6.305 6.038 9.707 1.00 89.06 78 ASP A O 1
ATOM 637 N N . LEU A 1 79 ? -6.413 3.863 10.263 1.00 88.12 79 LEU A N 1
ATOM 638 C CA . LEU A 1 79 ? -7.869 3.770 10.136 1.00 88.12 79 LEU A CA 1
ATOM 639 C C . LEU A 1 79 ? -8.613 4.485 11.271 1.00 88.12 79 LEU A C 1
ATOM 641 O O . LEU A 1 79 ? -9.725 4.977 11.066 1.00 88.12 79 LEU A O 1
ATOM 645 N N . LYS A 1 80 ? -7.994 4.602 12.453 1.00 86.12 80 LYS A N 1
ATOM 646 C CA . LYS A 1 80 ? -8.577 5.275 13.622 1.00 86.12 80 LYS A CA 1
ATOM 647 C C . LYS A 1 80 ? -8.529 6.786 13.448 1.00 86.12 80 LYS A C 1
ATOM 649 O O . LYS A 1 80 ? -9.542 7.464 13.622 1.00 86.12 80 LYS A O 1
ATOM 654 N N . SER A 1 81 ? -7.358 7.323 13.105 1.00 82.94 81 SER A N 1
ATOM 655 C CA . SER A 1 81 ? -7.168 8.772 12.960 1.00 82.94 81 SER A CA 1
ATOM 656 C C . SER A 1 81 ? -7.500 9.297 11.560 1.00 82.94 81 SER A C 1
ATOM 658 O O . SER A 1 81 ? -7.630 10.510 11.379 1.00 82.94 81 SER A O 1
ATOM 660 N N . LYS A 1 82 ? -7.653 8.400 10.574 1.00 76.75 82 LYS A N 1
ATOM 661 C CA . LYS A 1 82 ? -7.822 8.712 9.143 1.00 76.75 82 LYS A CA 1
ATOM 662 C C . LYS A 1 82 ? -6.684 9.569 8.580 1.00 76.75 82 LYS A C 1
ATOM 664 O O . LYS A 1 82 ? -6.865 10.248 7.568 1.00 76.75 82 LYS A O 1
ATOM 669 N N . LYS A 1 83 ? -5.525 9.568 9.245 1.00 81.19 83 LYS A N 1
ATOM 670 C CA . LYS A 1 83 ? -4.320 10.246 8.771 1.00 81.19 83 LYS A CA 1
ATOM 671 C C . LYS A 1 83 ? -3.614 9.358 7.760 1.00 81.19 83 LYS A C 1
ATOM 673 O O . LYS A 1 83 ? -3.434 8.163 7.989 1.00 81.19 83 LYS A O 1
ATOM 678 N N . GLN A 1 84 ? -3.215 9.975 6.656 1.00 80.00 84 GLN A N 1
ATOM 679 C CA . GLN A 1 84 ? -2.394 9.349 5.635 1.00 80.00 84 GLN A CA 1
ATOM 680 C C . GLN A 1 84 ? -0.962 9.848 5.771 1.00 80.00 84 GLN A C 1
ATOM 682 O O . GLN A 1 84 ? -0.720 11.052 5.876 1.00 80.00 84 GLN A O 1
ATOM 687 N N . TYR A 1 85 ? -0.037 8.903 5.733 1.00 78.50 85 TYR A N 1
ATOM 688 C CA . TYR A 1 85 ? 1.391 9.127 5.687 1.00 78.50 85 TYR A CA 1
ATOM 689 C C . TYR A 1 85 ? 1.895 8.537 4.374 1.00 78.50 85 TYR A C 1
ATOM 691 O O . TYR A 1 85 ? 1.640 7.374 4.060 1.00 78.50 85 TYR A O 1
ATOM 699 N N . GLU A 1 86 ? 2.577 9.353 3.582 1.00 69.75 86 GLU A N 1
ATOM 700 C CA . GLU A 1 86 ? 3.206 8.913 2.343 1.00 69.75 86 GLU A CA 1
ATOM 701 C C . GLU A 1 86 ? 4.715 8.929 2.566 1.00 69.75 86 GLU A C 1
ATOM 703 O O . GLU A 1 86 ? 5.307 9.993 2.762 1.00 69.75 86 GLU A O 1
ATOM 708 N N . SER A 1 87 ? 5.335 7.747 2.574 1.00 67.81 87 SER A N 1
ATOM 709 C CA . SER A 1 87 ? 6.786 7.678 2.469 1.00 67.81 87 SER A CA 1
ATOM 710 C C . SER A 1 87 ? 7.117 7.747 0.986 1.00 67.81 87 SER A C 1
ATOM 712 O O . SER A 1 87 ? 6.825 6.824 0.217 1.00 67.81 87 SER A O 1
ATOM 714 N N . ILE A 1 88 ? 7.685 8.881 0.570 1.00 58.00 88 ILE A N 1
ATOM 715 C CA . ILE A 1 88 ? 8.165 9.101 -0.795 1.00 58.00 88 ILE A CA 1
ATOM 716 C C . ILE A 1 88 ? 9.460 8.304 -0.964 1.00 58.00 88 ILE A C 1
ATOM 718 O O . ILE A 1 88 ? 10.565 8.837 -1.011 1.00 58.00 88 ILE A O 1
ATOM 722 N N . MET A 1 89 ? 9.326 6.988 -1.002 1.00 64.62 89 MET A N 1
ATOM 723 C CA . MET A 1 89 ? 10.365 6.114 -1.500 1.00 64.62 89 MET A CA 1
ATOM 724 C C . MET A 1 89 ? 10.027 5.862 -2.957 1.00 64.62 89 MET A C 1
ATOM 726 O O . MET A 1 89 ? 9.036 5.204 -3.254 1.00 64.62 89 MET A O 1
ATOM 730 N N . HIS A 1 90 ? 10.799 6.469 -3.854 1.00 67.69 90 HIS A N 1
ATOM 731 C CA . HIS A 1 90 ? 10.661 6.225 -5.281 1.00 67.69 90 HIS A CA 1
ATOM 732 C C . HIS A 1 90 ? 11.278 4.877 -5.608 1.00 67.69 90 HIS A C 1
ATOM 734 O O . HIS A 1 90 ? 12.467 4.647 -5.381 1.00 67.69 90 HIS A O 1
ATOM 740 N N . PHE A 1 91 ? 10.457 4.009 -6.172 1.00 67.31 91 PHE A N 1
ATOM 741 C CA . PHE A 1 91 ? 10.877 2.703 -6.632 1.00 67.31 91 PHE A CA 1
ATOM 742 C C . PHE A 1 91 ? 10.533 2.536 -8.105 1.00 67.31 91 PHE A C 1
ATOM 744 O O . PHE A 1 91 ? 9.475 2.991 -8.550 1.00 67.31 91 PHE A O 1
ATOM 751 N N . ASP A 1 92 ? 11.397 1.829 -8.830 1.00 62.59 92 ASP A N 1
ATOM 752 C CA . ASP A 1 92 ? 11.146 1.448 -10.220 1.00 62.59 92 ASP A CA 1
ATOM 753 C C . ASP A 1 92 ? 10.111 0.310 -10.309 1.00 62.59 92 ASP A C 1
ATOM 755 O O . ASP A 1 92 ? 9.312 0.277 -11.248 1.00 62.59 92 ASP A O 1
ATOM 759 N N . MET A 1 93 ? 10.101 -0.607 -9.327 1.00 67.19 93 MET A N 1
ATOM 760 C CA . MET A 1 93 ? 9.094 -1.656 -9.101 1.00 67.19 93 MET A CA 1
ATOM 761 C C . MET A 1 93 ? 8.960 -1.944 -7.592 1.00 67.19 93 MET A C 1
ATOM 763 O O . MET A 1 93 ? 9.934 -1.851 -6.848 1.00 67.19 93 MET A O 1
ATOM 767 N N . VAL A 1 94 ? 7.754 -2.279 -7.120 1.00 68.56 94 VAL A N 1
ATOM 768 C CA . VAL A 1 94 ? 7.486 -2.575 -5.697 1.00 68.56 94 VAL A CA 1
ATOM 769 C C . VAL A 1 94 ? 6.51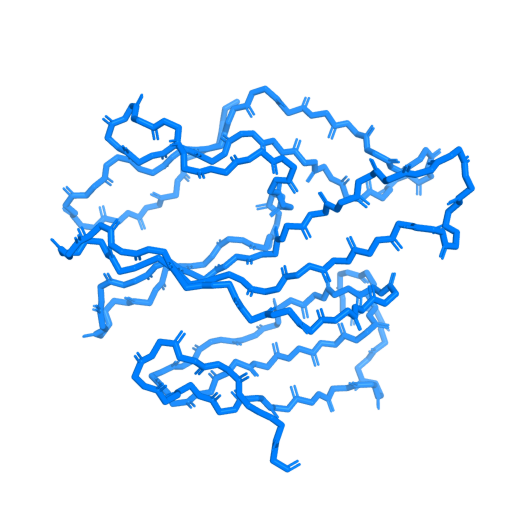0 -3.723 -5.587 1.00 68.56 94 VAL A C 1
ATOM 771 O O . VAL A 1 94 ? 5.421 -3.665 -6.161 1.00 68.56 94 VAL A O 1
ATOM 774 N N . PHE A 1 95 ? 6.873 -4.713 -4.782 1.00 72.00 95 PHE A N 1
ATOM 775 C CA . PHE A 1 95 ? 5.941 -5.713 -4.295 1.00 72.00 95 PHE A CA 1
ATOM 776 C C . PHE A 1 95 ? 6.143 -5.929 -2.794 1.00 72.00 95 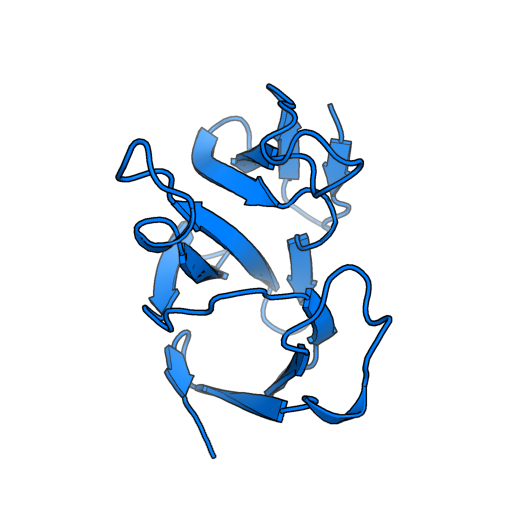PHE A C 1
ATOM 778 O O . PHE A 1 95 ? 7.261 -6.186 -2.347 1.00 72.00 95 PHE A O 1
ATOM 785 N N . ILE A 1 96 ? 5.067 -5.793 -2.021 1.00 74.88 96 ILE A N 1
ATOM 786 C CA . ILE A 1 96 ? 5.048 -6.061 -0.586 1.00 74.88 96 ILE A CA 1
ATOM 787 C C . ILE A 1 96 ? 4.820 -7.560 -0.394 1.00 74.88 96 ILE A C 1
ATOM 789 O O . ILE A 1 96 ? 3.752 -8.079 -0.711 1.00 74.88 96 ILE A O 1
ATOM 793 N N . THR A 1 97 ? 5.821 -8.260 0.130 1.00 76.12 97 THR A N 1
ATOM 794 C CA . THR A 1 97 ? 5.754 -9.711 0.362 1.00 76.12 97 THR A CA 1
ATOM 795 C C . THR A 1 97 ? 5.256 -10.050 1.762 1.00 76.12 97 THR A C 1
ATOM 797 O O . THR A 1 97 ? 4.628 -11.091 1.957 1.00 76.12 97 THR A O 1
ATOM 800 N N . HIS A 1 98 ? 5.536 -9.192 2.745 1.00 78.19 98 HIS A N 1
ATOM 801 C CA . HIS A 1 98 ? 5.171 -9.422 4.137 1.00 78.19 98 HIS A CA 1
ATOM 802 C C . HIS A 1 98 ? 5.028 -8.111 4.912 1.00 78.19 98 HIS A C 1
ATOM 804 O O . HIS A 1 98 ? 5.719 -7.132 4.625 1.00 78.19 98 HIS A O 1
ATOM 810 N N . ILE A 1 99 ? 4.153 -8.104 5.917 1.00 77.88 99 ILE A N 1
ATOM 811 C CA . ILE A 1 99 ? 3.969 -6.979 6.835 1.00 77.88 99 ILE A CA 1
ATOM 812 C C . ILE A 1 99 ? 3.907 -7.502 8.258 1.00 77.88 99 ILE A C 1
ATOM 814 O O . ILE A 1 99 ? 3.227 -8.489 8.538 1.00 77.88 99 ILE A O 1
ATOM 818 N N . THR A 1 100 ? 4.580 -6.783 9.145 1.00 74.38 100 THR A N 1
ATOM 819 C CA . THR A 1 100 ? 4.471 -6.933 10.591 1.00 74.38 100 THR A CA 1
ATOM 820 C C . THR A 1 100 ? 4.193 -5.577 11.241 1.00 74.38 100 THR A C 1
ATOM 822 O O . THR A 1 100 ? 4.178 -4.538 10.577 1.00 74.38 100 THR A O 1
ATOM 825 N N . ALA A 1 101 ? 4.020 -5.602 12.560 1.00 70.75 101 ALA A N 1
ATOM 826 C CA . ALA A 1 101 ? 4.023 -4.431 13.427 1.00 70.75 101 ALA A CA 1
ATOM 827 C C . ALA A 1 101 ? 5.182 -3.456 13.140 1.00 70.75 101 ALA A C 1
ATOM 829 O O . ALA A 1 101 ? 4.973 -2.244 13.040 1.00 70.75 101 ALA A O 1
ATOM 830 N N . ASP A 1 102 ? 6.387 -3.999 12.969 1.00 76.62 102 ASP A N 1
ATOM 831 C CA . ASP A 1 102 ? 7.625 -3.223 13.062 1.00 76.62 102 ASP A CA 1
ATOM 832 C C . ASP A 1 102 ? 8.306 -3.014 11.709 1.00 76.62 102 ASP A C 1
ATOM 834 O O . ASP A 1 102 ? 9.076 -2.072 11.539 1.00 76.62 102 ASP A O 1
ATOM 838 N N . TYR A 1 103 ? 8.032 -3.878 10.730 1.00 78.94 103 TYR A N 1
ATOM 839 C CA . TYR A 1 103 ? 8.630 -3.774 9.405 1.00 78.94 103 TYR A CA 1
ATOM 840 C C . TYR A 1 103 ? 7.698 -4.225 8.282 1.00 78.94 103 TYR A C 1
ATOM 842 O O . TYR A 1 103 ? 6.816 -5.073 8.456 1.00 78.94 103 TYR A O 1
ATOM 850 N N . VAL A 1 104 ? 7.970 -3.689 7.096 1.00 79.94 104 VAL A N 1
ATOM 851 C CA . VAL A 1 104 ? 7.435 -4.144 5.813 1.00 79.94 104 VAL A CA 1
ATOM 852 C C . VAL A 1 104 ? 8.564 -4.736 4.977 1.00 79.94 104 VAL A C 1
ATOM 854 O O . VAL A 1 104 ? 9.642 -4.152 4.848 1.00 79.94 104 VAL A O 1
ATOM 857 N N . GLU A 1 105 ? 8.319 -5.913 4.418 1.00 82.12 105 GLU A N 1
ATOM 858 C CA . GLU A 1 105 ? 9.237 -6.581 3.505 1.00 82.12 105 GLU A CA 1
ATOM 859 C C . GLU A 1 105 ? 8.842 -6.251 2.063 1.00 82.12 105 GLU A C 1
ATOM 861 O O . GLU A 1 105 ? 7.697 -6.462 1.650 1.00 82.12 105 GLU A O 1
ATOM 866 N N . ILE A 1 106 ? 9.796 -5.716 1.303 1.00 78.44 106 ILE A N 1
ATOM 867 C CA . ILE A 1 106 ? 9.593 -5.249 -0.067 1.00 78.44 106 ILE A CA 1
ATOM 868 C C . ILE A 1 106 ? 10.625 -5.891 -0.985 1.00 78.44 106 ILE A C 1
ATOM 870 O O . ILE A 1 106 ? 11.803 -6.001 -0.641 1.00 78.44 106 ILE A O 1
ATOM 874 N N . VAL A 1 107 ? 10.196 -6.247 -2.190 1.00 75.94 107 VAL A N 1
ATOM 875 C CA . VAL A 1 107 ? 11.069 -6.631 -3.304 1.00 75.94 107 VAL A CA 1
ATOM 876 C C . VAL A 1 107 ? 10.894 -5.659 -4.469 1.00 75.94 107 VAL A C 1
ATOM 878 O O . VAL A 1 107 ? 9.793 -5.174 -4.738 1.00 75.94 107 VAL A O 1
ATOM 881 N N . ASN A 1 108 ? 11.985 -5.382 -5.182 1.00 72.56 108 ASN A N 1
ATOM 882 C CA . ASN A 1 108 ? 11.988 -4.556 -6.390 1.00 72.56 108 ASN A CA 1
ATOM 883 C C . ASN A 1 108 ? 11.706 -5.429 -7.626 1.00 72.56 108 ASN A C 1
ATOM 885 O O . ASN A 1 108 ? 12.533 -5.557 -8.528 1.00 72.56 108 ASN A O 1
ATOM 889 N N . ALA A 1 109 ? 10.554 -6.101 -7.617 1.00 66.88 109 ALA A N 1
ATOM 890 C CA . ALA A 1 109 ? 10.114 -7.033 -8.654 1.00 66.88 109 ALA A CA 1
ATOM 891 C C . ALA A 1 109 ? 8.580 -7.047 -8.753 1.00 66.88 109 ALA A C 1
ATOM 893 O O . ALA A 1 109 ? 7.893 -6.671 -7.806 1.00 66.88 109 ALA A O 1
ATOM 894 N N . PHE A 1 110 ? 8.030 -7.522 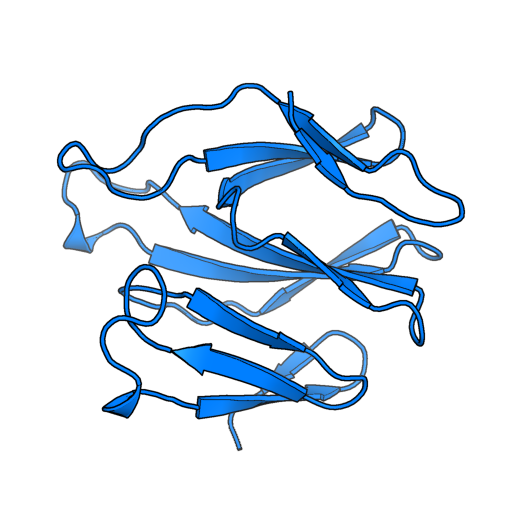-9.875 1.00 64.75 110 PHE A N 1
ATOM 895 C CA . PHE A 1 110 ? 6.601 -7.842 -9.972 1.00 64.75 110 PHE A CA 1
ATOM 896 C C . PHE A 1 110 ? 6.331 -9.217 -9.349 1.00 64.75 110 PHE A C 1
ATOM 898 O O . PHE A 1 110 ? 7.073 -10.161 -9.604 1.00 64.75 110 PHE A O 1
ATOM 905 N N . HIS A 1 111 ? 5.292 -9.320 -8.514 1.00 65.88 111 HIS A N 1
ATOM 906 C CA . HIS A 1 111 ? 4.827 -10.571 -7.885 1.00 65.88 111 HIS A CA 1
ATOM 907 C C . HIS A 1 111 ? 5.897 -11.397 -7.140 1.00 65.88 111 HIS A C 1
ATOM 909 O O . HIS A 1 111 ? 5.716 -12.591 -6.917 1.00 65.88 111 HIS A O 1
ATOM 915 N N . GLY A 1 112 ? 7.016 -10.784 -6.740 1.00 59.44 112 GLY A N 1
ATOM 916 C CA . GLY A 1 112 ? 8.090 -11.482 -6.031 1.00 59.44 112 GLY A CA 1
ATOM 917 C C . GLY A 1 112 ? 8.864 -12.511 -6.855 1.00 59.44 112 GLY A C 1
ATOM 918 O O . GLY A 1 112 ? 9.504 -13.379 -6.266 1.00 59.44 112 GLY A O 1
ATOM 919 N N . GLU A 1 113 ? 8.854 -12.406 -8.189 1.00 65.12 113 GLU A N 1
ATOM 920 C CA . GLU A 1 113 ? 9.603 -13.311 -9.079 1.00 65.12 113 GLU A CA 1
ATOM 921 C C . GLU A 1 113 ? 11.129 -13.259 -8.864 1.00 65.12 113 GLU A C 1
ATOM 923 O O . GLU A 1 113 ? 11.826 -14.231 -9.152 1.00 65.12 113 GLU A O 1
ATOM 928 N N . ASP A 1 114 ? 11.646 -12.158 -8.306 1.00 69.19 114 ASP A N 1
ATOM 929 C CA . ASP A 1 114 ? 13.046 -12.016 -7.905 1.00 69.19 114 ASP A CA 1
ATOM 930 C C . ASP A 1 114 ? 13.174 -11.536 -6.450 1.00 69.19 114 ASP A C 1
ATOM 932 O O . ASP A 1 114 ? 13.066 -10.348 -6.132 1.00 69.19 114 ASP A O 1
ATOM 936 N N . LEU A 1 115 ? 13.445 -12.488 -5.556 1.00 71.88 115 LEU A N 1
ATOM 937 C CA . LEU A 1 115 ? 13.646 -12.240 -4.127 1.00 71.88 115 LEU A CA 1
ATOM 938 C C . LEU A 1 115 ? 15.048 -11.709 -3.788 1.00 71.88 115 LEU A C 1
ATOM 940 O O . LEU A 1 115 ? 15.286 -11.344 -2.637 1.00 71.88 115 LEU A O 1
ATOM 944 N N . SER A 1 116 ? 15.982 -11.642 -4.746 1.00 76.50 116 SER A N 1
ATOM 945 C CA . SER A 1 116 ? 17.351 -11.156 -4.493 1.00 76.50 116 SER A CA 1
ATOM 946 C C . SER A 1 116 ? 17.395 -9.674 -4.101 1.00 76.50 116 SER A C 1
ATOM 948 O O . SER A 1 116 ? 18.356 -9.214 -3.486 1.00 76.50 116 SER A O 1
ATOM 950 N N . THR A 1 117 ? 16.326 -8.937 -4.407 1.00 74.62 117 THR A N 1
ATOM 951 C CA . THR A 1 117 ? 16.165 -7.510 -4.100 1.00 74.62 117 THR A CA 1
ATOM 952 C C . THR A 1 117 ? 15.426 -7.240 -2.790 1.00 74.62 117 THR A C 1
ATOM 954 O O . THR A 1 117 ? 15.121 -6.083 -2.496 1.00 74.62 117 THR A O 1
ATOM 957 N N . LYS A 1 118 ? 15.133 -8.285 -2.007 1.00 79.50 118 LYS A N 1
ATOM 958 C CA . LYS A 1 118 ? 14.394 -8.186 -0.747 1.00 79.50 118 LYS A CA 1
ATOM 959 C C . LYS A 1 118 ? 15.064 -7.219 0.227 1.00 79.50 118 LYS A C 1
ATOM 961 O O . LYS A 1 118 ? 16.256 -7.332 0.519 1.00 79.50 118 LYS A O 1
ATOM 966 N N . ARG A 1 119 ? 14.270 -6.292 0.758 1.00 79.12 119 ARG A N 1
ATOM 967 C CA . ARG A 1 119 ? 14.665 -5.337 1.793 1.00 79.12 119 ARG A CA 1
ATOM 968 C C . ARG A 1 119 ? 13.559 -5.196 2.828 1.00 79.12 119 ARG A C 1
ATOM 970 O O . ARG A 1 119 ? 12.380 -5.168 2.480 1.00 79.12 119 ARG A O 1
ATOM 977 N N . ASN A 1 120 ? 13.968 -5.070 4.084 1.00 80.62 120 ASN A N 1
ATOM 978 C CA . ASN A 1 120 ? 13.077 -4.718 5.179 1.00 80.62 120 ASN A CA 1
ATOM 979 C C . ASN A 1 120 ? 13.130 -3.211 5.384 1.00 80.62 120 ASN A C 1
ATOM 981 O O . ASN A 1 120 ? 14.206 -2.616 5.333 1.00 80.62 120 ASN A O 1
ATOM 985 N N . TYR A 1 121 ? 11.968 -2.620 5.615 1.00 78.31 121 TYR A N 1
ATOM 986 C CA . TYR A 1 121 ? 11.844 -1.221 5.975 1.00 78.31 121 TYR A CA 1
ATOM 987 C C . TYR A 1 121 ? 11.129 -1.127 7.311 1.00 78.31 121 TYR A C 1
ATOM 989 O O . TYR A 1 121 ? 10.057 -1.713 7.476 1.00 78.31 121 TYR A O 1
ATOM 997 N N . GLU A 1 122 ? 11.722 -0.402 8.250 1.00 80.75 122 GLU A N 1
ATOM 998 C CA . GLU A 1 122 ? 11.145 -0.187 9.575 1.00 80.75 122 GLU A CA 1
ATOM 999 C C . GLU A 1 122 ? 9.952 0.759 9.494 1.00 80.75 122 GLU A C 1
ATOM 1001 O O . GLU A 1 122 ? 9.956 1.712 8.709 1.00 80.75 122 GLU A O 1
ATOM 1006 N N . ILE A 1 123 ? 8.938 0.494 10.317 1.00 77.19 123 ILE A N 1
ATOM 1007 C CA . ILE A 1 123 ? 7.751 1.330 10.434 1.00 77.19 123 ILE A CA 1
ATOM 1008 C C . ILE A 1 123 ? 7.762 2.026 11.798 1.00 77.19 123 ILE A C 1
ATOM 1010 O O . ILE A 1 123 ? 7.374 1.437 12.804 1.00 77.19 123 ILE A O 1
ATOM 1014 N N . ASP A 1 124 ? 8.138 3.306 11.827 1.00 75.31 124 ASP A N 1
ATOM 1015 C CA . ASP A 1 124 ? 8.159 4.126 13.044 1.00 75.31 124 ASP A CA 1
ATOM 1016 C C . ASP A 1 124 ? 7.084 5.218 12.990 1.00 75.31 124 ASP A C 1
ATOM 1018 O O . ASP A 1 124 ? 7.138 6.143 12.178 1.00 75.31 124 ASP A O 1
ATOM 1022 N N . GLY A 1 125 ? 6.057 5.106 13.836 1.00 64.44 125 GLY A N 1
ATOM 1023 C CA . GLY A 1 125 ? 5.059 6.168 14.018 1.00 64.44 125 GLY A CA 1
ATOM 1024 C C . GLY A 1 125 ? 4.276 6.575 12.758 1.00 64.44 125 GLY A C 1
ATOM 1025 O O . GLY A 1 125 ? 3.723 7.674 12.717 1.00 64.44 125 GLY A O 1
ATOM 1026 N N . GLY A 1 126 ? 4.226 5.713 11.733 1.00 63.81 126 GLY A N 1
ATOM 1027 C CA . GLY A 1 126 ? 3.607 5.996 10.429 1.00 63.81 126 GLY A CA 1
ATOM 1028 C C . GLY A 1 126 ? 4.593 6.414 9.334 1.00 63.81 126 GLY A C 1
ATOM 1029 O O . GLY A 1 126 ? 4.180 6.629 8.197 1.00 63.81 126 GLY A O 1
ATOM 1030 N N . PHE A 1 127 ? 5.885 6.492 9.644 1.00 64.25 127 PHE A N 1
ATOM 1031 C CA . PHE A 1 127 ? 6.956 6.686 8.675 1.00 64.25 127 PHE A CA 1
ATOM 1032 C C . PHE A 1 127 ? 7.622 5.357 8.353 1.00 64.25 127 PHE A C 1
ATOM 1034 O O . PHE A 1 127 ? 7.676 4.460 9.188 1.00 64.25 127 PHE A O 1
ATOM 1041 N N . ILE A 1 128 ? 8.123 5.248 7.126 1.00 67.38 128 ILE A N 1
ATOM 1042 C CA . ILE A 1 128 ? 8.869 4.080 6.677 1.00 67.38 128 ILE A CA 1
ATOM 1043 C C . ILE A 1 128 ? 10.281 4.531 6.340 1.00 67.38 128 ILE A C 1
ATOM 1045 O O . ILE A 1 128 ? 10.443 5.384 5.460 1.00 67.38 128 ILE A O 1
ATOM 1049 N N . SER A 1 129 ? 11.270 3.972 7.034 1.00 63.00 129 SER A N 1
ATOM 1050 C CA . SER A 1 129 ? 12.693 4.284 6.868 1.00 63.00 129 SER A CA 1
ATOM 1051 C C . SER A 1 129 ? 13.502 3.068 6.419 1.00 63.00 129 SER A C 1
ATOM 1053 O O . SER A 1 129 ? 13.129 1.920 6.653 1.00 63.00 129 SER A O 1
ATOM 1055 N N . ILE A 1 130 ? 14.620 3.343 5.745 1.00 58.16 130 ILE A N 1
ATOM 1056 C CA . ILE A 1 130 ? 15.604 2.333 5.344 1.00 58.16 130 ILE A CA 1
ATOM 1057 C C . ILE A 1 130 ? 16.507 2.039 6.546 1.00 58.16 130 ILE A C 1
ATOM 1059 O O . ILE A 1 130 ? 17.030 2.986 7.137 1.00 58.16 130 ILE A O 1
ATOM 1063 N N . THR A 1 131 ? 16.706 0.757 6.853 1.00 55.81 131 THR A N 1
ATOM 1064 C CA . THR A 1 131 ? 17.721 0.276 7.805 1.00 55.81 131 THR A CA 1
ATOM 1065 C C . THR A 1 131 ? 19.085 0.112 7.134 1.00 55.81 131 THR A C 1
ATOM 1067 O O . THR A 1 131 ? 19.127 -0.318 5.954 1.00 55.81 131 THR A O 1
#